Protein AF-A0A7X8GC08-F1 (afdb_monomer)

Foldseek 3Di:
DVPLPQAPPVRNGHPPDPCAASNVPDPHHRVVVPPDPPPVPDPPPD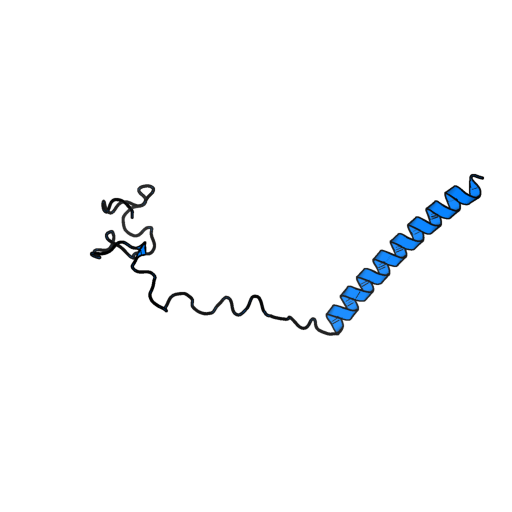VDPPPPPPVVNVVVVVVVVVVVVVVVVVVVVVVVVVVVVVD

Solvent-accessible surface area (backbone atoms only — not comparable to full-atom values): 5499 Å² total; per-residue (Å²): 96,99,78,60,78,37,54,26,102,81,66,67,33,61,66,71,63,90,64,46,14,45,47,67,77,37,101,49,58,32,82,70,70,67,80,60,99,79,78,80,75,81,74,76,75,51,105,66,70,77,70,72,64,50,72,65,56,49,52,51,54,50,48,55,51,51,54,53,52,49,51,54,49,52,55,50,51,50,53,48,54,57,56,64,73,72,110

Secondary structure (DSSP, 8-state):
-TT-SSS-TTS--TT-S-S-SGGGT-SS-TTGGG-SS-S--S-S--TT------HHHHHHHHHHHHHHHHHHHHHHHHHHHHHHTT-

Structure (mmCIF, N/CA/C/O backbone):
data_AF-A0A7X8GC08-F1
#
_entry.id   AF-A0A7X8GC08-F1
#
loop_
_atom_site.group_PDB
_atom_site.id
_atom_site.type_symbol
_atom_site.label_atom_id
_atom_site.label_alt_id
_atom_site.label_comp_id
_atom_site.label_asym_id
_atom_site.label_entity_id
_atom_site.label_seq_id
_atom_site.pdbx_PDB_ins_code
_atom_site.Cartn_x
_atom_site.Cartn_y
_atom_site.Cartn_z
_atom_site.occupancy
_atom_site.B_iso_or_equiv
_atom_site.auth_seq_id
_atom_site.auth_comp_id
_atom_site.auth_asym_id
_atom_site.auth_atom_id
_atom_site.pdbx_PDB_model_num
ATOM 1 N N . MET A 1 1 ? 18.028 21.452 -29.284 1.00 54.22 1 MET A N 1
ATOM 2 C CA . MET A 1 1 ? 17.588 22.531 -28.385 1.00 54.22 1 MET A CA 1
ATOM 3 C C . MET A 1 1 ? 16.693 23.511 -29.100 1.00 54.22 1 MET A C 1
ATOM 5 O O . MET A 1 1 ? 16.836 23.591 -30.313 1.00 54.22 1 MET A O 1
ATOM 9 N N . PRO A 1 2 ? 15.842 24.261 -28.380 1.00 52.47 2 PRO A N 1
ATOM 10 C CA . PRO A 1 2 ? 14.837 25.126 -28.994 1.00 52.47 2 PRO A CA 1
ATOM 11 C C . PRO A 1 2 ? 15.389 26.231 -29.915 1.00 52.47 2 PRO A C 1
ATOM 13 O O . PRO A 1 2 ? 14.683 26.615 -30.835 1.00 52.47 2 PRO A O 1
ATOM 16 N N . ARG A 1 3 ? 16.629 26.719 -29.714 1.00 57.66 3 ARG A N 1
ATOM 17 C CA . ARG A 1 3 ? 17.186 27.887 -30.437 1.00 57.66 3 ARG A CA 1
ATOM 18 C C . ARG A 1 3 ? 18.299 27.616 -31.459 1.00 57.66 3 ARG A C 1
ATOM 20 O O . ARG A 1 3 ? 18.710 28.540 -32.144 1.00 57.66 3 ARG A O 1
ATOM 27 N N . GLY A 1 4 ? 18.784 26.379 -31.599 1.00 58.19 4 GLY A N 1
ATOM 28 C CA . GLY A 1 4 ? 19.781 26.024 -32.632 1.00 58.19 4 GLY A CA 1
ATOM 29 C C . GLY A 1 4 ? 21.189 26.634 -32.472 1.00 58.19 4 GLY A C 1
ATOM 30 O O . GLY A 1 4 ? 22.091 26.277 -33.220 1.00 58.19 4 GLY A O 1
ATOM 31 N N 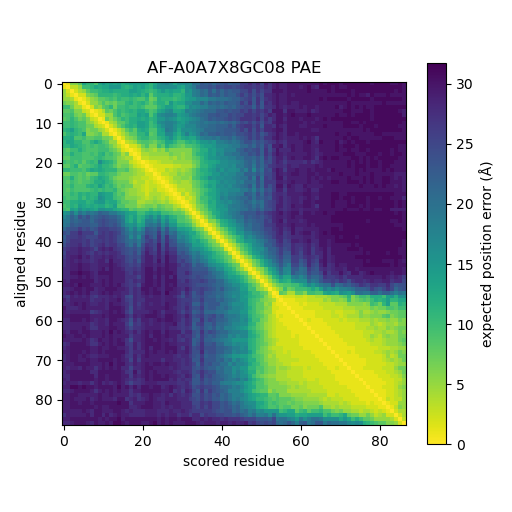. ASP A 1 5 ? 21.418 27.449 -31.447 1.00 63.06 5 ASP A N 1
ATOM 32 C CA . ASP A 1 5 ? 22.659 28.151 -31.075 1.00 63.06 5 ASP A CA 1
ATOM 33 C C . ASP A 1 5 ? 23.766 27.250 -30.490 1.00 63.06 5 ASP A C 1
ATOM 35 O O . ASP A 1 5 ? 24.780 27.727 -29.990 1.00 63.06 5 ASP A O 1
ATOM 39 N N . LYS A 1 6 ? 23.609 25.922 -30.587 1.00 57.75 6 LYS A N 1
ATOM 40 C CA . LYS A 1 6 ? 24.555 24.892 -30.104 1.00 57.75 6 LYS A CA 1
ATOM 41 C C . LYS A 1 6 ? 24.866 24.937 -28.597 1.00 57.75 6 LYS A C 1
ATOM 43 O O . LYS A 1 6 ? 25.638 24.107 -28.131 1.00 57.75 6 LYS A O 1
ATOM 48 N N . THR A 1 7 ? 24.241 25.803 -27.813 1.00 57.91 7 THR A N 1
ATOM 49 C CA . THR A 1 7 ? 24.446 25.933 -26.362 1.00 57.91 7 THR A CA 1
ATOM 50 C C . THR A 1 7 ? 23.285 25.331 -25.603 1.00 57.91 7 THR A C 1
ATOM 52 O O . THR A 1 7 ? 22.223 25.892 -25.775 1.00 57.91 7 THR A O 1
ATOM 55 N N . GLY A 1 8 ? 23.496 24.276 -24.778 1.00 59.41 8 GLY A N 1
ATOM 56 C CA . GLY A 1 8 ? 22.552 23.599 -23.839 1.00 59.41 8 GLY A CA 1
ATOM 57 C C . GLY A 1 8 ? 21.412 24.475 -23.268 1.00 59.41 8 GLY A C 1
ATOM 58 O O . GLY A 1 8 ? 21.638 25.666 -23.098 1.00 59.41 8 GLY A O 1
ATOM 59 N N . PRO A 1 9 ? 20.201 23.969 -22.910 1.00 61.41 9 PRO A N 1
ATOM 60 C CA . PRO A 1 9 ? 19.100 24.825 -22.415 1.00 61.41 9 PRO A CA 1
ATOM 61 C C . PRO A 1 9 ? 19.458 25.617 -21.145 1.00 61.41 9 PRO A C 1
ATOM 63 O O . PRO A 1 9 ? 18.737 26.534 -20.775 1.00 61.41 9 PRO A O 1
ATOM 66 N N . MET A 1 10 ? 20.599 25.293 -20.529 1.00 62.94 10 MET A N 1
ATOM 67 C CA . MET A 1 10 ? 21.247 26.028 -19.443 1.00 62.94 10 MET A CA 1
ATOM 68 C C . MET A 1 10 ? 22.735 26.324 -19.733 1.00 62.94 10 MET A C 1
ATOM 70 O O . MET A 1 10 ? 23.570 26.214 -18.845 1.00 62.94 10 MET A O 1
ATOM 74 N N . GLY A 1 11 ? 23.120 26.586 -20.985 1.00 56.69 11 GLY A N 1
ATOM 75 C CA . GLY A 1 11 ? 24.507 26.904 -21.355 1.00 56.69 11 GLY A CA 1
ATOM 76 C C . GLY A 1 11 ? 25.502 25.742 -21.229 1.00 56.69 11 GLY A C 1
ATOM 77 O O . GLY A 1 11 ? 26.698 25.952 -21.382 1.00 56.69 11 GLY A O 1
ATOM 78 N N . GLN A 1 12 ? 25.040 24.505 -21.011 1.00 61.16 12 GLN A N 1
ATOM 79 C CA . GLN A 1 12 ? 25.905 23.341 -20.753 1.00 61.16 12 GLN A CA 1
ATOM 80 C C . GLN A 1 12 ? 26.706 22.845 -21.984 1.00 61.16 12 GLN A C 1
ATOM 82 O O . GLN A 1 12 ? 27.219 21.733 -21.993 1.00 61.16 12 GLN A O 1
ATOM 87 N N . GLY A 1 13 ? 26.812 23.650 -23.042 1.00 58.28 13 GLY A N 1
ATOM 88 C CA . GLY A 1 13 ? 27.553 23.314 -24.256 1.00 58.28 13 GLY A CA 1
ATOM 89 C C . GLY A 1 13 ? 26.799 22.407 -25.239 1.00 58.28 13 GLY A C 1
ATOM 90 O O . GLY A 1 13 ? 25.703 21.907 -24.939 1.00 58.28 13 GLY A O 1
ATOM 91 N N . PRO A 1 14 ? 27.358 22.221 -26.447 1.00 54.47 14 PRO A N 1
ATOM 92 C CA . PRO A 1 14 ? 26.807 21.318 -27.448 1.00 54.47 14 PRO A CA 1
ATOM 93 C C . PRO A 1 14 ? 26.817 19.893 -26.893 1.00 54.47 14 PRO A C 1
ATOM 95 O O . PRO A 1 14 ? 27.743 19.509 -26.191 1.00 54.47 14 PRO A O 1
ATOM 98 N N . MET A 1 15 ? 25.808 19.084 -27.236 1.00 59.28 15 MET A N 1
ATOM 99 C CA . MET A 1 15 ? 25.678 17.657 -26.861 1.00 59.28 15 MET A CA 1
ATOM 100 C C . MET A 1 15 ? 25.036 17.321 -25.506 1.00 59.28 15 MET A C 1
ATOM 102 O O . MET A 1 15 ? 24.895 16.135 -25.214 1.00 59.28 15 MET A O 1
ATOM 106 N N . THR A 1 16 ? 24.562 18.288 -24.719 1.00 55.75 16 THR A N 1
ATOM 107 C CA . THR A 1 16 ? 23.942 18.027 -23.394 1.00 55.75 16 THR A CA 1
ATOM 108 C C . THR A 1 16 ? 22.476 17.581 -23.426 1.00 55.75 16 THR A C 1
ATOM 110 O O . THR A 1 16 ? 21.823 17.452 -22.397 1.00 55.75 16 THR A O 1
ATOM 113 N N . GLY A 1 17 ? 21.954 17.280 -24.617 1.00 62.91 17 GLY A N 1
ATOM 114 C CA . GLY A 1 17 ? 20.656 16.627 -24.810 1.00 62.91 17 GLY A CA 1
ATOM 115 C C . GLY A 1 17 ? 20.796 15.195 -25.335 1.00 62.91 17 GLY A C 1
ATOM 116 O O . GLY A 1 17 ? 21.858 14.586 -25.292 1.00 62.91 17 GLY A O 1
ATOM 117 N N . ARG A 1 18 ? 19.739 14.666 -25.958 1.00 63.34 18 ARG A N 1
ATOM 118 C CA . ARG A 1 18 ? 19.726 13.320 -26.576 1.00 63.34 18 ARG A CA 1
ATOM 119 C C . ARG A 1 18 ? 20.637 13.165 -27.809 1.00 63.34 18 ARG A C 1
ATOM 121 O O . ARG A 1 18 ? 20.582 12.137 -28.473 1.00 63.34 18 ARG A O 1
ATOM 128 N N . ARG A 1 19 ? 21.445 14.183 -28.139 1.00 66.25 19 ARG A N 1
ATOM 129 C CA . ARG A 1 19 ? 22.276 14.288 -29.359 1.00 66.25 19 ARG A CA 1
ATOM 130 C C . ARG A 1 19 ? 21.498 14.105 -30.669 1.00 66.25 19 ARG A C 1
ATOM 132 O O . ARG A 1 19 ? 22.083 13.861 -31.720 1.00 66.25 19 ARG A O 1
ATOM 139 N N . THR A 1 20 ? 20.183 14.262 -30.612 1.00 64.06 20 THR A N 1
ATOM 140 C CA . THR A 1 20 ? 19.266 14.226 -31.742 1.00 64.06 20 THR A CA 1
ATOM 141 C C . THR A 1 20 ? 18.741 15.646 -31.943 1.00 64.06 20 THR A C 1
ATOM 143 O O . THR A 1 20 ? 18.205 16.252 -31.015 1.00 64.06 20 THR A O 1
ATOM 146 N N . GLY A 1 21 ? 18.964 16.233 -33.118 1.00 70.31 21 GLY A N 1
ATOM 147 C CA . GLY A 1 21 ? 18.501 17.580 -33.478 1.00 70.31 21 GLY A CA 1
ATOM 148 C C . GLY A 1 21 ? 19.593 18.522 -33.996 1.00 70.31 21 GLY A C 1
ATOM 149 O O . GLY A 1 21 ? 20.763 18.162 -34.022 1.00 70.31 21 GLY A O 1
ATOM 150 N N . PHE A 1 22 ? 19.216 19.753 -34.352 1.00 66.94 22 PHE A N 1
ATOM 151 C CA . PHE A 1 22 ? 20.095 20.780 -34.945 1.00 66.94 22 PHE A CA 1
ATOM 152 C C . PHE A 1 22 ? 21.472 20.948 -34.289 1.00 66.94 22 PHE A C 1
ATOM 154 O O . PHE A 1 22 ? 22.471 21.162 -34.967 1.00 66.94 22 PHE A O 1
ATOM 161 N N . CYS A 1 23 ? 21.552 20.788 -32.966 1.00 66.69 23 CYS A N 1
ATOM 162 C CA . CYS A 1 23 ? 22.798 20.935 -32.211 1.00 66.69 23 CYS A CA 1
ATOM 163 C C . CYS A 1 23 ? 23.892 19.928 -32.607 1.00 66.69 23 CYS A C 1
ATOM 165 O O . CYS A 1 23 ? 25.046 20.142 -32.254 1.00 66.69 23 CYS A O 1
ATOM 167 N N . THR A 1 24 ? 23.546 18.843 -33.304 1.00 63.53 24 THR A N 1
ATOM 168 C CA . THR A 1 24 ? 24.481 17.812 -33.776 1.00 63.53 24 THR A CA 1
ATOM 169 C C . THR A 1 24 ? 24.580 17.743 -35.304 1.00 63.53 24 THR A C 1
ATOM 171 O O . THR A 1 24 ? 25.108 16.770 -35.830 1.00 63.53 24 THR A O 1
ATOM 174 N N . GLY A 1 25 ? 24.116 18.785 -36.011 1.00 67.19 25 GLY A N 1
ATOM 175 C CA . GLY A 1 25 ? 24.209 18.894 -37.474 1.00 67.19 25 GLY A CA 1
ATOM 176 C C . GLY A 1 25 ? 23.048 18.255 -38.238 1.00 67.19 25 GLY A C 1
ATOM 177 O O . GLY A 1 25 ? 23.182 17.966 -39.418 1.00 67.19 25 GLY A O 1
ATOM 178 N N . TYR A 1 26 ? 21.918 17.999 -37.573 1.00 69.38 26 TYR A N 1
ATOM 179 C CA . TYR A 1 26 ? 20.728 17.448 -38.219 1.00 69.38 26 TYR A CA 1
ATOM 180 C C . TYR A 1 26 ? 19.729 18.536 -38.618 1.00 69.38 26 TYR A C 1
ATOM 182 O O . TYR A 1 26 ? 19.370 19.354 -37.778 1.00 69.38 26 TYR A O 1
ATOM 190 N N . ASP A 1 27 ? 19.169 18.450 -39.825 1.00 72.12 27 ASP A N 1
ATOM 191 C CA . ASP A 1 27 ? 18.211 19.430 -40.380 1.00 72.12 27 ASP A CA 1
ATOM 192 C C . ASP A 1 27 ? 16.793 19.364 -39.788 1.00 72.12 27 ASP A C 1
ATOM 194 O O . ASP A 1 27 ? 15.877 20.045 -40.243 1.00 72.12 27 ASP A O 1
ATOM 198 N N . THR A 1 28 ? 16.579 18.545 -38.758 1.00 65.75 28 THR A N 1
ATOM 199 C CA . THR A 1 28 ? 15.281 18.414 -38.090 1.00 65.75 28 THR A CA 1
ATOM 200 C C . THR A 1 28 ? 15.439 18.557 -36.578 1.00 65.75 28 THR A C 1
ATOM 202 O O . THR A 1 28 ? 16.475 18.171 -36.023 1.00 65.75 28 THR A O 1
ATOM 205 N N . PRO A 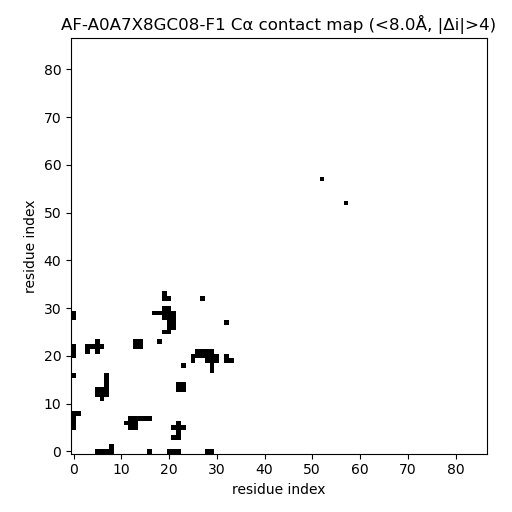1 29 ? 14.422 19.068 -35.860 1.00 65.25 29 PRO A N 1
ATOM 206 C CA . PRO A 1 29 ? 14.485 19.184 -34.409 1.00 65.25 29 PRO A CA 1
ATOM 207 C C . PRO A 1 29 ? 14.582 17.808 -33.732 1.00 65.25 29 PRO A C 1
ATOM 209 O O . PRO A 1 29 ? 14.108 16.791 -34.227 1.00 65.25 29 PRO A O 1
ATOM 212 N N . GLY A 1 30 ? 15.194 17.759 -32.548 1.00 64.31 30 GLY A N 1
ATOM 213 C CA . GLY A 1 30 ? 15.399 16.503 -31.813 1.00 64.31 30 GLY A CA 1
ATOM 214 C C . GLY A 1 30 ? 14.121 15.786 -31.388 1.00 64.31 30 GLY A C 1
ATOM 215 O O . GLY A 1 30 ? 14.126 14.569 -31.225 1.00 64.31 30 GLY A O 1
ATOM 216 N N . CYS A 1 31 ? 13.026 16.536 -31.236 1.00 63.31 31 CYS A N 1
ATOM 217 C CA . CYS A 1 31 ? 11.714 15.991 -30.903 1.00 63.31 31 CYS A CA 1
ATOM 218 C C . CYS A 1 31 ? 11.144 15.098 -32.013 1.00 63.31 31 CYS A C 1
ATOM 220 O O . CYS A 1 31 ? 10.445 14.141 -31.697 1.00 63.31 31 CYS A O 1
ATOM 222 N N . THR A 1 32 ? 11.483 15.341 -33.284 1.00 66.38 32 THR A N 1
ATOM 223 C CA . THR A 1 32 ? 11.019 14.505 -34.401 1.00 66.38 32 THR A CA 1
ATOM 224 C C . THR A 1 32 ? 11.906 13.278 -34.623 1.00 66.38 32 THR A C 1
ATOM 226 O O . THR A 1 32 ? 11.434 12.257 -35.112 1.00 66.38 32 THR A O 1
ATOM 229 N N . LYS A 1 33 ? 13.173 13.307 -34.184 1.00 61.53 33 LYS A N 1
ATOM 230 C CA . LYS A 1 33 ? 14.139 12.198 -34.344 1.00 61.53 33 LYS A CA 1
ATOM 231 C C . LYS A 1 33 ? 14.053 11.082 -33.292 1.00 61.53 33 LYS A C 1
ATOM 233 O O . LYS A 1 33 ? 14.974 10.279 -33.172 1.00 61.53 33 LYS A O 1
ATOM 238 N N . ASN A 1 34 ? 12.955 10.997 -32.545 1.00 59.38 34 ASN A N 1
ATOM 239 C CA . ASN A 1 34 ? 12.759 9.992 -31.495 1.00 59.38 34 ASN A CA 1
ATOM 240 C C . ASN A 1 34 ? 11.520 9.101 -31.705 1.00 59.38 34 ASN A C 1
ATOM 242 O O . ASN A 1 34 ? 11.158 8.361 -30.795 1.00 59.38 34 ASN A O 1
ATOM 246 N N . PHE A 1 35 ? 10.918 9.139 -32.898 1.00 54.03 35 PHE A N 1
ATOM 247 C CA . PHE A 1 35 ? 9.764 8.318 -33.290 1.00 54.03 35 PHE A CA 1
ATOM 248 C C . PHE A 1 35 ? 10.150 7.131 -34.196 1.00 54.03 35 PHE A C 1
ATOM 250 O O . PHE A 1 35 ? 9.380 6.697 -35.043 1.00 54.03 35 PHE A O 1
ATOM 257 N N . GLY A 1 36 ? 11.372 6.612 -34.050 1.00 53.91 36 GLY A N 1
ATOM 258 C CA . GLY A 1 36 ? 11.762 5.323 -34.629 1.00 53.91 36 GLY A CA 1
ATOM 259 C C . GLY A 1 36 ? 11.521 4.202 -33.610 1.00 53.91 36 GLY A C 1
ATOM 260 O O . GLY A 1 36 ? 11.827 4.411 -32.429 1.00 53.91 36 GLY A O 1
ATOM 261 N N . PRO A 1 37 ? 11.010 3.022 -34.012 1.00 50.25 37 PRO A N 1
ATOM 262 C CA . PRO A 1 37 ? 10.776 1.896 -33.109 1.00 50.25 37 PRO A CA 1
ATOM 263 C C . PRO A 1 37 ? 12.125 1.303 -32.678 1.00 50.25 37 PRO A C 1
ATOM 265 O O . PRO A 1 37 ? 12.619 0.348 -33.261 1.00 50.25 37 PRO A O 1
ATOM 268 N N . GLY A 1 38 ? 12.801 1.932 -31.716 1.00 58.88 38 GLY A N 1
ATOM 269 C CA . GLY A 1 38 ? 14.201 1.577 -31.461 1.00 58.88 38 GLY A CA 1
ATOM 270 C C . GLY A 1 38 ? 14.846 2.156 -30.211 1.00 58.88 38 GLY A C 1
ATOM 271 O O . GLY A 1 38 ? 16.063 2.073 -30.063 1.00 58.88 38 GLY A O 1
ATOM 272 N N . ARG A 1 39 ? 14.072 2.736 -29.286 1.00 55.25 39 ARG A N 1
ATOM 273 C CA . ARG A 1 39 ? 14.571 3.007 -27.924 1.00 55.25 39 ARG A CA 1
ATOM 274 C C . ARG A 1 39 ? 13.528 2.862 -26.816 1.00 55.25 39 ARG A C 1
ATOM 276 O O . ARG A 1 39 ? 13.678 3.437 -25.746 1.00 55.25 39 ARG A O 1
ATOM 283 N N . GLY A 1 40 ? 12.515 2.038 -27.065 1.00 54.00 40 GLY A N 1
ATOM 284 C CA . GLY A 1 40 ? 1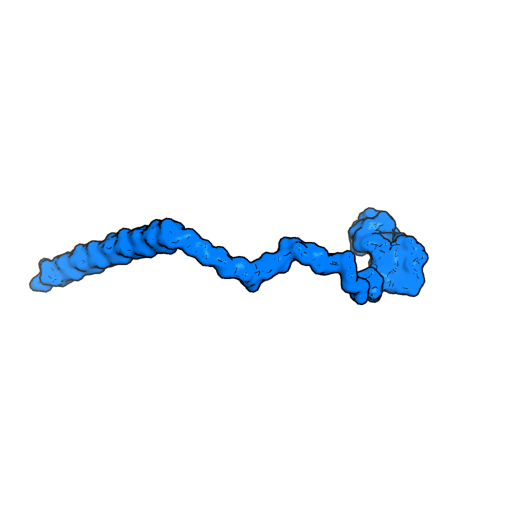1.717 1.376 -26.036 1.00 54.00 40 GLY A CA 1
ATOM 285 C C . GLY A 1 40 ? 12.165 -0.076 -25.916 1.00 54.00 40 GLY A C 1
ATOM 286 O O . GLY A 1 40 ? 11.364 -0.983 -26.098 1.00 54.00 40 GLY A O 1
ATOM 287 N N . MET A 1 41 ? 13.465 -0.319 -25.717 1.00 47.47 41 MET A N 1
ATOM 288 C CA . MET A 1 41 ? 13.965 -1.670 -25.471 1.00 47.47 41 MET A CA 1
ATOM 289 C C . MET A 1 41 ? 13.480 -2.106 -24.087 1.00 47.47 41 MET A C 1
ATOM 291 O O . MET A 1 41 ? 14.156 -1.859 -23.092 1.00 47.47 41 MET A O 1
ATOM 295 N N . GLY A 1 42 ? 12.276 -2.677 -24.028 1.00 53.19 42 GLY A N 1
ATOM 296 C CA . GLY A 1 42 ? 12.048 -4.014 -23.471 1.00 53.19 42 GLY A CA 1
ATOM 297 C C . GLY A 1 42 ? 12.677 -4.356 -22.118 1.00 53.19 42 GLY A C 1
ATOM 298 O O . GLY A 1 42 ? 12.987 -5.517 -21.886 1.00 53.19 42 GLY A O 1
ATOM 299 N N . ARG A 1 43 ? 12.898 -3.381 -21.232 1.00 53.03 43 ARG A N 1
ATOM 300 C CA . ARG A 1 43 ? 13.386 -3.597 -19.856 1.00 53.03 43 ARG A CA 1
ATOM 301 C C . ARG A 1 43 ? 12.432 -3.104 -18.780 1.00 53.03 43 ARG A C 1
ATOM 303 O O . ARG A 1 43 ? 12.742 -3.202 -17.602 1.00 53.03 43 ARG A O 1
ATOM 310 N N . VAL A 1 44 ? 11.239 -2.681 -19.177 1.00 48.66 44 VAL A N 1
ATOM 311 C CA . VAL A 1 44 ? 10.066 -2.795 -18.313 1.00 48.66 44 VAL A CA 1
ATOM 312 C C . VAL A 1 44 ? 9.203 -3.887 -18.927 1.00 48.66 44 VAL A C 1
ATOM 314 O O . VAL A 1 44 ? 8.148 -3.631 -19.497 1.00 48.66 44 VAL A O 1
ATOM 317 N N . MET A 1 45 ? 9.723 -5.118 -18.912 1.00 47.88 45 MET A N 1
ATOM 318 C CA . MET A 1 45 ? 8.866 -6.293 -19.017 1.00 47.88 45 MET A CA 1
ATOM 319 C C . MET A 1 45 ? 7.797 -6.162 -17.933 1.00 47.88 45 MET A C 1
ATOM 321 O O . MET A 1 45 ? 8.090 -6.379 -16.763 1.00 47.88 45 MET A O 1
ATOM 325 N N . GLY A 1 46 ? 6.595 -5.765 -18.342 1.00 50.72 46 GLY A N 1
ATOM 326 C CA . GLY A 1 46 ? 5.360 -5.907 -17.590 1.00 50.72 46 GLY A CA 1
ATOM 327 C C . GLY A 1 46 ? 5.348 -5.274 -16.200 1.00 50.72 46 GLY A C 1
ATOM 328 O O . GLY A 1 46 ? 5.744 -5.892 -15.213 1.00 50.72 46 GLY A 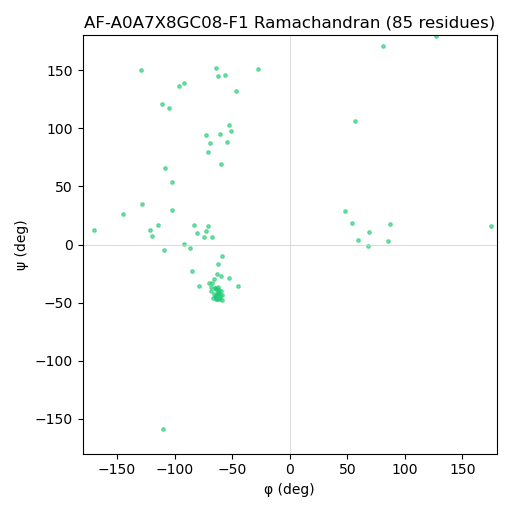O 1
ATOM 329 N N . PHE A 1 47 ? 4.639 -4.153 -16.083 1.00 49.25 47 PHE A N 1
ATOM 330 C CA . PHE A 1 47 ? 3.671 -3.997 -14.989 1.00 49.25 47 PHE A CA 1
ATOM 331 C C . PHE A 1 47 ? 2.613 -5.115 -15.098 1.00 49.25 47 PHE A C 1
ATOM 333 O O . PHE A 1 47 ? 1.491 -4.909 -15.539 1.00 49.25 47 PHE A O 1
ATOM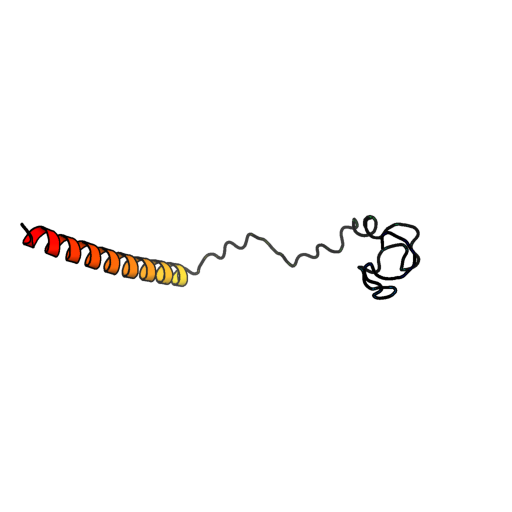 340 N N . GLY A 1 48 ? 3.050 -6.341 -14.827 1.00 50.38 48 GLY A N 1
ATOM 341 C CA . GLY A 1 48 ? 2.383 -7.580 -15.214 1.00 50.38 48 GLY A CA 1
ATOM 342 C C . GLY A 1 48 ? 3.197 -8.824 -14.864 1.00 50.38 48 GLY A C 1
ATOM 343 O O . GLY A 1 48 ? 2.898 -9.910 -15.347 1.00 50.38 48 GLY A O 1
ATOM 344 N N . ARG A 1 49 ? 4.212 -8.707 -13.998 1.00 48.91 49 ARG A N 1
ATOM 345 C CA . ARG A 1 49 ? 4.555 -9.843 -13.151 1.00 48.91 49 ARG A CA 1
ATOM 346 C C . ARG A 1 49 ? 3.437 -9.935 -12.125 1.00 48.91 49 ARG A C 1
ATOM 348 O O . ARG A 1 49 ? 3.503 -9.295 -11.081 1.00 48.91 49 ARG A O 1
ATOM 355 N N . SER A 1 50 ? 2.431 -10.756 -12.406 1.00 54.25 50 SER A N 1
ATOM 356 C CA . SER A 1 50 ? 1.899 -11.584 -11.335 1.00 54.25 50 SER A CA 1
ATOM 357 C C . SER A 1 50 ? 3.110 -12.340 -10.790 1.00 54.25 50 SER A C 1
ATOM 359 O O . SER A 1 50 ? 3.490 -13.394 -11.301 1.00 54.25 50 SER A O 1
ATOM 361 N N . ALA A 1 51 ? 3.811 -11.741 -9.826 1.00 58.69 51 ALA A N 1
ATOM 362 C CA . ALA A 1 51 ? 4.539 -12.535 -8.873 1.00 58.69 51 ALA A CA 1
ATOM 363 C C . ALA A 1 51 ? 3.428 -13.351 -8.230 1.00 58.69 51 ALA A C 1
ATOM 365 O O . ALA A 1 51 ? 2.687 -12.849 -7.394 1.00 58.69 51 ALA A O 1
ATOM 366 N N . SER A 1 52 ? 3.211 -14.559 -8.739 1.00 59.62 52 SER A N 1
ATOM 367 C CA . SER A 1 52 ? 2.653 -15.614 -7.924 1.00 59.62 52 SER A CA 1
ATOM 368 C C . SER A 1 52 ? 3.541 -15.612 -6.688 1.00 59.62 52 SER A C 1
ATOM 370 O O . SER A 1 52 ? 4.682 -16.080 -6.780 1.00 59.62 52 SER A O 1
ATOM 372 N N . LEU A 1 53 ? 3.090 -14.949 -5.611 1.00 61.50 53 LEU A N 1
ATOM 373 C CA . LEU A 1 53 ? 3.722 -15.077 -4.308 1.00 61.50 53 LEU A CA 1
ATOM 374 C C . LEU A 1 53 ? 3.909 -16.581 -4.132 1.00 61.50 53 LEU A C 1
ATOM 376 O O . LEU A 1 53 ? 3.011 -17.368 -4.458 1.00 61.50 53 LEU A O 1
ATOM 380 N N . SER A 1 54 ? 5.102 -17.007 -3.727 1.00 73.62 54 SER A N 1
ATOM 381 C CA . SER A 1 54 ? 5.249 -18.418 -3.411 1.00 73.62 54 SER A CA 1
ATOM 382 C C . SER A 1 54 ? 4.201 -18.749 -2.340 1.00 73.62 54 SER A C 1
ATOM 384 O O . SER A 1 54 ? 3.867 -17.903 -1.509 1.00 73.62 54 SER A O 1
ATOM 386 N N . LYS A 1 55 ? 3.633 -19.959 -2.359 1.00 82.56 55 LYS A N 1
ATOM 387 C CA . LYS A 1 55 ? 2.628 -20.357 -1.353 1.00 82.56 55 LYS A CA 1
ATOM 388 C C . LYS A 1 55 ? 3.141 -20.132 0.075 1.00 82.56 55 LYS A C 1
ATOM 390 O O . LYS A 1 55 ? 2.361 -19.876 0.983 1.00 82.56 55 LYS A O 1
ATOM 395 N N . GLU A 1 56 ? 4.456 -20.216 0.255 1.00 82.62 56 GLU A N 1
ATOM 396 C CA . GLU A 1 56 ? 5.153 -19.936 1.506 1.00 82.62 56 GLU A CA 1
ATOM 397 C C . GLU A 1 56 ? 5.062 -18.452 1.893 1.00 82.62 56 GLU A C 1
ATOM 399 O O . GLU A 1 56 ? 4.703 -18.149 3.031 1.00 82.62 56 GLU A O 1
ATOM 404 N N . ASP A 1 57 ? 5.288 -17.535 0.947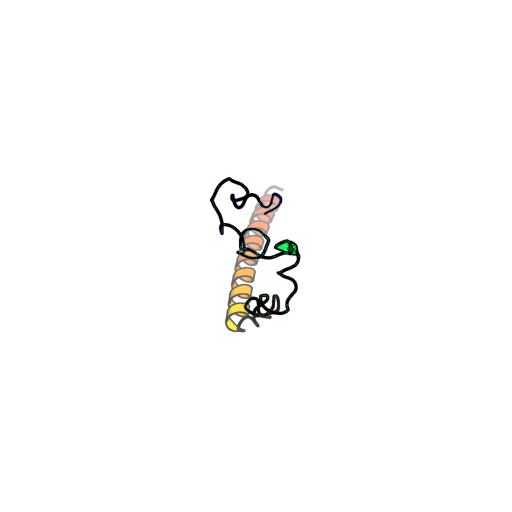 1.00 83.81 57 ASP A N 1
ATOM 405 C CA . ASP A 1 57 ? 5.156 -16.089 1.165 1.00 83.81 57 ASP A CA 1
ATOM 406 C C . ASP A 1 57 ? 3.704 -15.681 1.462 1.00 83.81 57 ASP A C 1
ATOM 408 O O . ASP A 1 57 ? 3.462 -14.828 2.317 1.00 83.81 57 ASP A O 1
ATOM 412 N N . GLU A 1 58 ? 2.722 -16.309 0.802 1.00 85.75 58 GLU A N 1
ATOM 413 C CA . GLU A 1 58 ? 1.299 -16.077 1.093 1.00 85.75 58 GLU A CA 1
ATOM 414 C C . GLU A 1 58 ? 0.945 -16.535 2.509 1.00 85.75 58 GLU A C 1
ATOM 416 O O . GLU A 1 58 ? 0.314 -15.799 3.266 1.00 85.75 58 GLU A O 1
ATOM 421 N N . VAL A 1 59 ? 1.395 -1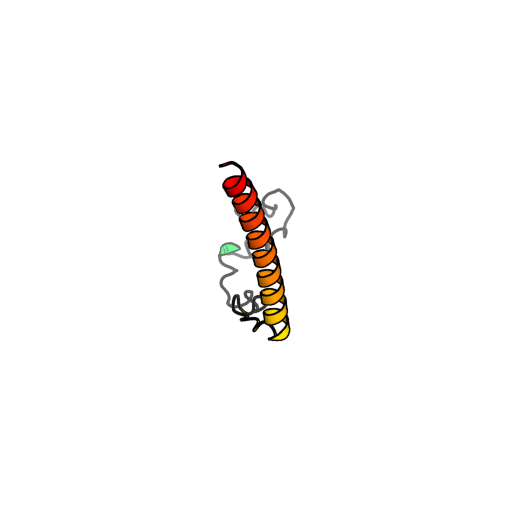7.729 2.905 1.00 92.19 59 VAL A N 1
ATOM 422 C CA . VAL A 1 59 ? 1.175 -18.254 4.259 1.00 92.19 59 VAL A CA 1
ATOM 423 C C . VAL A 1 59 ? 1.839 -17.364 5.307 1.00 92.19 59 VAL A C 1
ATOM 425 O O . VAL A 1 59 ? 1.241 -17.112 6.354 1.00 92.19 59 VAL A O 1
ATOM 428 N N . LEU A 1 60 ? 3.049 -16.870 5.048 1.00 92.31 60 LEU A N 1
ATOM 429 C CA . LEU A 1 60 ? 3.752 -15.972 5.961 1.00 92.31 60 LEU A CA 1
ATOM 430 C C . LEU A 1 60 ? 3.011 -14.638 6.109 1.00 92.31 60 LEU A C 1
ATOM 432 O O . LEU A 1 60 ? 2.784 -14.185 7.233 1.00 92.31 60 LEU A O 1
ATOM 436 N N . GLY A 1 61 ? 2.564 -14.050 4.998 1.00 93.56 61 GLY A N 1
ATOM 437 C CA . GLY A 1 61 ? 1.774 -12.820 5.008 1.00 93.56 61 GLY A CA 1
ATOM 438 C C . GLY A 1 61 ? 0.436 -12.979 5.734 1.00 93.56 61 GLY A C 1
ATOM 439 O O . GLY A 1 61 ? 0.065 -12.126 6.540 1.00 93.56 61 GLY A O 1
ATOM 440 N N . LEU A 1 62 ? -0.270 -14.089 5.505 1.00 94.69 62 LEU A N 1
ATOM 441 C CA . LEU A 1 62 ? -1.551 -14.375 6.156 1.00 94.69 62 LEU A CA 1
ATOM 442 C C . LEU A 1 62 ? -1.396 -14.652 7.657 1.00 94.69 62 LEU A C 1
ATOM 444 O O . LEU A 1 62 ? -2.237 -14.216 8.440 1.00 94.69 62 LEU A O 1
ATOM 448 N N . LYS A 1 63 ? -0.319 -15.323 8.086 1.00 95.19 63 LYS A N 1
ATOM 449 C CA . LYS A 1 63 ? -0.023 -15.515 9.516 1.00 95.19 63 LYS A CA 1
ATOM 450 C C . LYS A 1 63 ? 0.249 -14.189 10.219 1.00 95.19 63 LYS A C 1
ATOM 452 O O . LYS A 1 63 ? -0.345 -13.933 11.259 1.00 95.19 63 LYS A O 1
ATOM 457 N N . ALA A 1 64 ? 1.060 -13.321 9.613 1.00 95.31 64 ALA A N 1
ATOM 458 C CA . ALA A 1 64 ? 1.319 -11.992 10.160 1.00 95.31 64 ALA A CA 1
ATOM 459 C C . ALA A 1 64 ? 0.026 -11.163 10.298 1.00 95.31 64 ALA A C 1
ATOM 461 O O . ALA A 1 64 ? -0.180 -10.498 11.312 1.00 95.31 64 ALA A O 1
ATOM 462 N N . GLN A 1 65 ? -0.879 -11.244 9.313 1.00 95.31 65 GLN A N 1
ATOM 463 C CA . GLN A 1 65 ? -2.200 -10.608 9.398 1.00 95.31 65 GLN A CA 1
ATOM 464 C C . GLN A 1 65 ? -3.062 -11.204 10.518 1.00 95.31 65 GLN A C 1
ATOM 466 O O . GLN A 1 65 ? -3.702 -10.457 11.257 1.00 95.31 65 GLN A O 1
ATOM 471 N N . ALA A 1 66 ? -3.074 -12.530 10.669 1.00 96.94 66 ALA A N 1
ATOM 472 C CA . ALA A 1 66 ? -3.831 -13.196 11.724 1.00 96.94 66 ALA A CA 1
ATOM 473 C C . ALA A 1 66 ? -3.344 -12.792 13.124 1.00 96.94 66 ALA A C 1
ATOM 475 O O . ALA A 1 66 ? -4.166 -12.540 14.003 1.00 96.94 66 ALA A O 1
ATOM 476 N N . ASP A 1 67 ? -2.030 -12.686 13.326 1.00 96.69 67 ASP A N 1
ATOM 477 C CA . ASP A 1 67 ? -1.452 -12.292 14.613 1.00 96.69 67 ASP A CA 1
ATOM 478 C C . ASP A 1 67 ? -1.762 -10.829 14.955 1.00 96.69 67 ASP A C 1
ATOM 480 O O . ASP A 1 67 ? -2.144 -10.527 16.085 1.00 96.69 67 ASP A O 1
ATOM 484 N N . TYR A 1 68 ? -1.702 -9.930 13.968 1.00 96.56 68 TYR A N 1
ATOM 485 C CA . TYR A 1 68 ? -2.109 -8.533 14.145 1.00 96.56 68 TYR A CA 1
ATOM 486 C C . TYR A 1 68 ? -3.584 -8.406 14.552 1.00 96.56 68 TYR A C 1
ATOM 488 O O . TYR A 1 68 ? -3.926 -7.683 15.488 1.00 96.56 68 TYR A O 1
ATOM 496 N N . LEU A 1 69 ? -4.471 -9.137 13.871 1.00 97.25 69 LEU A N 1
ATOM 497 C CA . LEU A 1 69 ? -5.903 -9.098 14.168 1.00 97.25 69 LEU A CA 1
ATOM 498 C C . LEU A 1 69 ? -6.233 -9.701 15.538 1.00 97.25 69 LEU A C 1
ATOM 500 O O . LEU A 1 69 ? -7.146 -9.212 16.200 1.00 97.25 69 LEU A O 1
ATOM 504 N N . LYS A 1 70 ? -5.489 -10.715 15.994 1.00 97.25 70 LYS A N 1
ATOM 505 C CA . LYS A 1 70 ? -5.633 -11.252 17.356 1.00 97.25 70 LYS A CA 1
ATOM 506 C C . LYS A 1 70 ? -5.292 -10.212 18.415 1.00 97.25 70 LYS A C 1
ATOM 508 O O . LYS A 1 70 ? -6.085 -10.018 19.327 1.00 97.25 70 LYS A O 1
ATOM 513 N N . GLN A 1 71 ? -4.175 -9.505 18.256 1.00 96.38 71 GLN A N 1
ATOM 514 C CA . GLN A 1 71 ? -3.800 -8.430 19.181 1.00 96.38 71 GLN A CA 1
ATOM 515 C C . GLN A 1 71 ? -4.880 -7.342 19.230 1.00 96.38 71 GLN A C 1
ATOM 517 O O . GLN A 1 71 ? -5.303 -6.932 20.308 1.00 96.38 71 GLN A O 1
ATOM 522 N N . ALA A 1 72 ? -5.409 -6.944 18.069 1.00 96.06 72 ALA A N 1
ATOM 523 C CA . ALA A 1 72 ? -6.504 -5.978 18.007 1.00 96.06 72 ALA A CA 1
ATOM 524 C C . ALA A 1 72 ? -7.776 -6.477 18.722 1.00 96.06 72 ALA A C 1
ATOM 526 O O . ALA A 1 72 ? -8.448 -5.698 19.395 1.00 96.06 72 ALA A O 1
ATOM 527 N N . GLN A 1 73 ? -8.111 -7.766 18.605 1.00 96.56 73 GLN A N 1
ATOM 528 C CA . GLN A 1 73 ? -9.243 -8.353 19.331 1.00 96.56 73 GLN A CA 1
ATOM 529 C C . GLN A 1 73 ? -9.018 -8.371 20.844 1.00 96.56 73 GLN A C 1
ATOM 531 O O . GLN A 1 73 ? -9.938 -8.052 21.594 1.00 96.56 73 GLN A O 1
ATOM 536 N N . GLU A 1 74 ? -7.816 -8.720 21.299 1.00 95.88 74 GLU A N 1
ATOM 537 C CA . GLU A 1 74 ? -7.461 -8.711 22.722 1.00 95.88 74 GLU A CA 1
ATOM 538 C C . GLU A 1 74 ? -7.584 -7.305 23.316 1.00 95.88 74 GLU A C 1
ATOM 540 O O . GLU A 1 74 ? -8.175 -7.135 24.383 1.00 95.88 74 GLU A O 1
ATOM 545 N N . ASP A 1 75 ? -7.113 -6.286 22.597 1.00 96.69 75 ASP A N 1
ATOM 546 C CA . ASP A 1 75 ? -7.239 -4.890 23.013 1.00 96.69 75 ASP A CA 1
ATOM 547 C C . ASP A 1 75 ? -8.697 -4.434 23.115 1.00 96.69 75 ASP A C 1
ATOM 549 O O . ASP A 1 75 ? -9.077 -3.763 24.079 1.00 96.69 75 ASP A O 1
ATOM 553 N N . ILE A 1 76 ? -9.531 -4.820 22.147 1.00 96.56 76 ILE A N 1
ATOM 554 C CA . ILE A 1 76 ? -10.964 -4.512 22.170 1.00 96.56 76 ILE A CA 1
ATOM 555 C C . ILE A 1 76 ? -11.640 -5.209 23.353 1.00 96.56 76 ILE A C 1
ATOM 557 O O . ILE A 1 76 ? -12.377 -4.560 24.092 1.00 96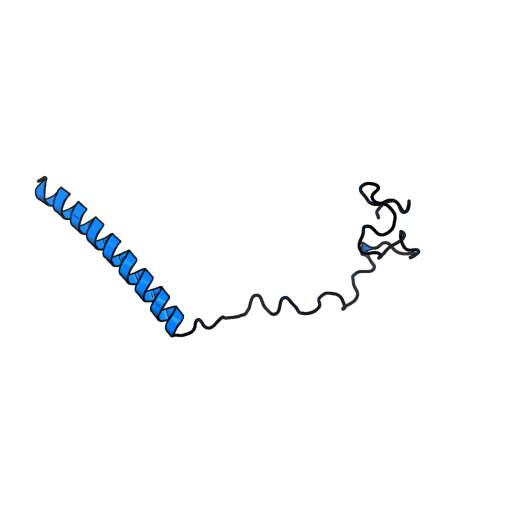.56 76 ILE A O 1
ATOM 561 N N . ASN A 1 77 ? -11.364 -6.495 23.570 1.00 94.56 77 ASN A N 1
ATOM 562 C CA . ASN A 1 77 ? -11.946 -7.262 24.673 1.00 94.56 77 ASN A CA 1
ATOM 563 C C . ASN A 1 77 ? -11.514 -6.722 26.038 1.00 94.56 77 ASN A C 1
ATOM 565 O O . ASN A 1 77 ? -12.329 -6.641 26.953 1.00 94.56 77 ASN A O 1
ATOM 569 N N . ARG A 1 78 ? -10.255 -6.293 26.170 1.00 95.12 78 ARG A N 1
ATOM 570 C CA . ARG A 1 78 ? -9.761 -5.621 27.375 1.00 95.12 78 ARG A CA 1
ATOM 571 C C . ARG A 1 78 ? -10.560 -4.351 27.662 1.00 95.12 78 ARG A C 1
ATOM 573 O O . ARG A 1 78 ? -11.038 -4.179 28.778 1.00 95.12 78 ARG A O 1
ATOM 580 N N . ARG A 1 79 ? -10.767 -3.505 26.649 1.00 94.94 79 ARG A N 1
ATOM 581 C CA . ARG A 1 79 ? -11.558 -2.275 26.786 1.00 94.94 79 ARG A CA 1
ATOM 582 C C . ARG A 1 79 ? -13.031 -2.558 27.090 1.00 94.94 79 ARG A C 1
ATOM 584 O O . ARG A 1 79 ? -13.639 -1.818 27.852 1.00 94.94 79 ARG A O 1
ATOM 591 N N . LEU A 1 80 ? -13.607 -3.608 26.504 1.00 94.44 80 LEU A N 1
ATOM 592 C CA . LEU A 1 80 ? -14.969 -4.039 26.826 1.00 94.44 80 LEU A CA 1
ATOM 593 C C . LEU A 1 80 ? -15.080 -4.450 28.295 1.00 94.44 80 LEU A C 1
ATOM 595 O O . LEU A 1 80 ? -15.954 -3.941 28.980 1.00 94.44 80 LEU A O 1
ATOM 599 N N . GLY A 1 81 ? -14.150 -5.261 28.806 1.00 90.75 81 GLY A N 1
ATOM 600 C CA . GLY A 1 81 ? -14.141 -5.650 30.218 1.00 90.75 81 GLY A CA 1
ATOM 601 C C . GLY A 1 81 ? -13.969 -4.464 31.174 1.00 90.75 81 GLY A C 1
ATOM 602 O O . GLY A 1 81 ? -14.585 -4.436 32.234 1.00 90.75 81 GLY A O 1
ATOM 603 N N . GLU A 1 82 ? -13.172 -3.457 30.813 1.00 91.31 82 GLU A N 1
ATOM 604 C CA . GLU A 1 82 ? -13.071 -2.212 31.592 1.00 91.31 82 GLU A CA 1
ATOM 605 C C . GLU A 1 82 ? -14.404 -1.452 31.647 1.00 91.31 82 GLU A C 1
ATOM 607 O O . GLU A 1 82 ? -14.743 -0.892 32.686 1.00 91.31 82 GLU A O 1
ATOM 612 N N . LEU A 1 83 ? -15.158 -1.436 30.544 1.00 90.44 83 LEU A N 1
ATOM 613 C CA . LEU A 1 83 ? -16.443 -0.741 30.454 1.00 90.44 83 LEU A CA 1
ATOM 614 C C . LEU A 1 83 ? -17.590 -1.527 31.104 1.00 90.44 83 LEU A C 1
ATOM 616 O O . LEU A 1 83 ? -18.447 -0.910 31.723 1.00 90.44 83 LEU A O 1
ATOM 620 N N . GLU A 1 84 ? -17.594 -2.858 31.008 1.00 83.94 84 GLU A N 1
ATOM 621 C CA . GLU A 1 84 ? -18.596 -3.730 31.642 1.00 83.94 84 GLU A CA 1
ATOM 622 C C . GLU A 1 84 ? -18.461 -3.766 33.170 1.00 83.94 84 GLU A C 1
ATOM 624 O O . GLU A 1 84 ? -19.461 -3.872 33.866 1.00 83.94 84 GLU A O 1
ATOM 629 N N . ASN A 1 85 ? -17.242 -3.651 33.711 1.00 72.69 85 ASN A N 1
ATOM 630 C CA . ASN A 1 85 ? -17.014 -3.602 35.163 1.00 72.69 85 ASN A CA 1
ATOM 631 C C . ASN A 1 85 ? -17.123 -2.182 35.756 1.00 72.69 85 ASN A C 1
ATOM 633 O O . ASN A 1 85 ? -16.937 -2.008 36.961 1.00 72.69 85 ASN A O 1
ATOM 637 N N . ALA A 1 86 ? -17.339 -1.162 34.918 1.00 66.00 86 ALA A N 1
ATOM 638 C CA . ALA A 1 86 ? -17.565 0.221 35.341 1.00 66.00 86 ALA A CA 1
ATOM 639 C C . ALA A 1 86 ? -19.061 0.557 35.522 1.00 66.00 86 ALA A C 1
ATOM 641 O O . ALA A 1 86 ? -19.383 1.696 35.872 1.00 66.00 86 ALA A O 1
ATOM 642 N N . GLU A 1 87 ? -19.942 -0.419 35.284 1.00 51.41 87 GLU A N 1
ATOM 643 C CA . GLU A 1 87 ? -21.369 -0.418 35.635 1.00 51.41 87 GLU A CA 1
ATOM 644 C C . GLU A 1 87 ? -21.592 -1.118 36.987 1.00 51.41 87 GLU A C 1
ATOM 646 O O . GLU A 1 87 ? -22.349 -0.556 37.813 1.00 51.41 87 GLU A O 1
#

pLDDT: mean 70.97, std 17.12, range [47.47, 97.25]

Radius of gyration: 30.52 Å; Cα contacts (8 Å, |Δi|>4): 54; chains: 1; bounding box: 49×48×76 Å

Mean predicted aligned error: 19.24 Å

Sequence (87 aa):
MPRGDKTGPMGQGPMTGRRTGFCTGYDTPGCTKNFGPGRGMGRVMGFGRSASLSKEDEVLGLKAQADYLKQAQEDINRRLGELENAE